Protein AF-A0AAD9R466-F1 (afdb_monomer_lite)

pLDDT: mean 73.17, std 22.67, range [33.62, 96.56]

Structure (mmCIF, N/CA/C/O backbone):
data_AF-A0AAD9R466-F1
#
_entry.id   AF-A0AAD9R466-F1
#
loop_
_atom_site.group_PDB
_atom_site.id
_atom_site.type_symbol
_atom_site.label_atom_id
_atom_site.label_alt_id
_atom_site.label_comp_id
_atom_site.label_asym_id
_atom_site.label_entity_id
_atom_site.label_seq_id
_atom_site.pdbx_PDB_ins_code
_atom_site.Cartn_x
_atom_site.Cartn_y
_atom_site.Cartn_z
_atom_site.occupancy
_atom_site.B_iso_or_equiv
_atom_site.auth_seq_id
_atom_site.auth_comp_id
_atom_site.auth_asym_id
_atom_site.auth_atom_id
_atom_site.pdbx_PDB_model_num
ATOM 1 N N . ILE A 1 1 ? -3.047 -8.199 -5.857 1.00 89.94 1 ILE A N 1
ATOM 2 C CA . ILE A 1 1 ? -3.588 -7.216 -6.820 1.00 89.94 1 ILE A CA 1
ATOM 3 C C . ILE A 1 1 ? -2.628 -7.145 -7.991 1.00 89.94 1 ILE A C 1
ATOM 5 O O . ILE A 1 1 ? -1.432 -7.064 -7.760 1.00 89.94 1 ILE A O 1
ATOM 9 N N . CYS A 1 2 ? -3.132 -7.255 -9.216 1.00 90.69 2 CYS A N 1
ATOM 10 C CA . CYS A 1 2 ? -2.335 -7.215 -10.442 1.00 90.69 2 CYS A CA 1
ATOM 11 C C . CYS A 1 2 ? -2.408 -5.806 -11.043 1.00 90.69 2 CYS A C 1
ATOM 13 O O . CYS A 1 2 ? -3.502 -5.257 -11.159 1.00 90.69 2 CYS A O 1
ATOM 15 N N . THR A 1 3 ? -1.269 -5.229 -11.422 1.00 90.88 3 THR A N 1
ATOM 16 C CA . THR A 1 3 ? -1.190 -3.919 -12.085 1.00 90.88 3 THR A CA 1
ATOM 17 C C . THR A 1 3 ? -0.156 -3.940 -13.209 1.00 90.88 3 THR A C 1
ATOM 19 O O . THR A 1 3 ? 0.742 -4.780 -13.234 1.00 90.88 3 THR A O 1
ATOM 22 N N . ARG A 1 4 ? -0.297 -3.039 -14.182 1.00 92.12 4 ARG A N 1
ATOM 23 C CA . ARG A 1 4 ? 0.604 -2.957 -15.337 1.00 92.12 4 ARG A CA 1
ATOM 24 C C . ARG A 1 4 ? 1.862 -2.169 -14.971 1.00 92.12 4 ARG A C 1
ATOM 26 O O . ARG A 1 4 ? 1.776 -1.143 -14.302 1.00 92.12 4 ARG A O 1
ATOM 33 N N . ALA A 1 5 ? 3.008 -2.581 -15.508 1.00 92.00 5 ALA A N 1
ATOM 34 C CA . ALA A 1 5 ? 4.208 -1.751 -15.476 1.00 92.00 5 ALA A CA 1
ATOM 35 C C . ALA A 1 5 ? 3.956 -0.359 -16.108 1.00 92.00 5 ALA A C 1
ATOM 37 O O . ALA A 1 5 ? 3.315 -0.244 -17.156 1.00 92.00 5 ALA A O 1
ATOM 38 N N . GLY A 1 6 ? 4.458 0.691 -15.465 1.00 90.94 6 GLY A N 1
ATOM 39 C CA . GLY A 1 6 ? 4.256 2.102 -15.782 1.00 90.94 6 GLY A CA 1
ATOM 40 C C . GLY A 1 6 ? 2.943 2.697 -15.262 1.00 90.94 6 GLY A C 1
ATOM 41 O O . GLY A 1 6 ? 2.760 3.905 -15.366 1.00 90.94 6 GLY A O 1
ATOM 42 N N . ALA A 1 7 ? 2.021 1.896 -14.716 1.00 93.25 7 ALA A N 1
ATOM 43 C CA . ALA A 1 7 ? 0.764 2.419 -14.186 1.00 93.25 7 ALA A CA 1
ATOM 44 C C . ALA A 1 7 ? 0.953 3.063 -12.807 1.00 93.25 7 ALA A C 1
ATOM 46 O O . ALA A 1 7 ? 1.792 2.630 -12.018 1.00 93.25 7 ALA A O 1
ATOM 47 N N . ASN A 1 8 ? 0.109 4.046 -12.498 1.00 95.19 8 ASN A N 1
ATOM 48 C CA . ASN A 1 8 ? -0.089 4.506 -11.128 1.00 95.19 8 ASN A CA 1
ATOM 49 C C . ASN A 1 8 ? -1.084 3.572 -10.435 1.00 95.19 8 ASN A C 1
ATOM 51 O O . ASN A 1 8 ? -2.126 3.233 -11.000 1.00 95.19 8 ASN A O 1
ATOM 55 N N . PHE A 1 9 ? -0.774 3.167 -9.211 1.00 94.50 9 PHE A N 1
ATOM 56 C CA . PHE A 1 9 ? -1.618 2.305 -8.399 1.00 94.50 9 PHE A CA 1
ATOM 57 C C . PHE A 1 9 ? -2.252 3.102 -7.256 1.00 94.50 9 PHE A C 1
ATOM 59 O O . PHE A 1 9 ? -1.550 3.685 -6.432 1.00 94.50 9 PHE A O 1
ATOM 66 N N . ASN A 1 10 ? -3.586 3.128 -7.201 1.00 95.94 10 ASN A N 1
ATOM 67 C CA . ASN A 1 10 ? -4.320 3.772 -6.116 1.00 95.94 10 ASN A CA 1
ATOM 68 C C . ASN A 1 10 ? -4.439 2.807 -4.928 1.00 95.94 10 ASN A C 1
ATOM 70 O O . ASN A 1 10 ? -5.288 1.914 -4.908 1.00 95.94 10 ASN A O 1
ATOM 74 N N . VAL A 1 11 ? -3.576 3.001 -3.933 1.00 94.69 11 VAL A N 1
ATOM 75 C CA . VAL A 1 11 ? -3.529 2.167 -2.730 1.00 94.69 11 VAL A CA 1
ATOM 76 C C . VAL A 1 11 ? -4.783 2.370 -1.882 1.00 94.69 11 VAL A C 1
ATOM 78 O O . VAL A 1 11 ? -5.313 1.403 -1.342 1.00 94.69 11 VAL A O 1
ATOM 81 N N . SER A 1 12 ? -5.295 3.601 -1.791 1.00 94.81 12 SER A N 1
ATOM 82 C CA . SER A 1 12 ? -6.518 3.893 -1.032 1.00 94.81 12 SER A CA 1
ATOM 83 C C . SER A 1 12 ? -7.729 3.148 -1.575 1.00 94.81 12 SER A C 1
ATOM 85 O O . SER A 1 12 ? -8.460 2.544 -0.797 1.00 94.81 12 SER A O 1
ATOM 87 N N . GLN A 1 13 ? -7.895 3.112 -2.896 1.00 93.56 13 GLN A N 1
ATOM 88 C CA . GLN A 1 13 ? -8.974 2.349 -3.518 1.00 93.56 13 GLN A CA 1
ATOM 89 C C . GLN A 1 13 ? -8.854 0.850 -3.210 1.00 93.56 13 GLN A C 1
ATOM 91 O O . GLN A 1 13 ? -9.828 0.221 -2.811 1.00 93.56 13 GLN A O 1
ATOM 96 N N . ALA A 1 14 ? -7.654 0.282 -3.334 1.00 93.56 14 ALA A N 1
ATOM 97 C CA . ALA A 1 14 ? -7.427 -1.123 -3.013 1.00 93.56 14 ALA A CA 1
ATOM 98 C C . ALA A 1 14 ? -7.731 -1.454 -1.541 1.00 93.56 14 ALA A C 1
ATOM 100 O O . ALA A 1 14 ? -8.244 -2.529 -1.238 1.00 93.56 14 ALA A O 1
ATOM 101 N N . VAL A 1 15 ? -7.440 -0.532 -0.621 1.00 92.88 15 VAL A N 1
ATOM 102 C CA . VAL A 1 15 ? -7.791 -0.676 0.797 1.00 92.88 15 VAL A CA 1
ATOM 103 C C . VAL A 1 15 ? -9.310 -0.675 0.994 1.00 92.88 15 VAL A C 1
ATOM 105 O O . VAL A 1 15 ? -9.806 -1.534 1.719 1.00 92.88 15 VAL A O 1
ATOM 108 N N . GLU A 1 16 ? -10.053 0.208 0.322 1.00 88.94 16 GLU A N 1
ATOM 109 C CA . GLU A 1 16 ? -11.529 0.221 0.363 1.00 88.94 16 GLU A CA 1
ATOM 110 C C . GLU A 1 16 ? -12.158 -1.052 -0.234 1.00 88.94 16 GLU A C 1
ATOM 112 O O . GLU A 1 16 ? -13.222 -1.485 0.199 1.00 88.94 16 GLU A O 1
ATOM 117 N N . GLU A 1 17 ? -11.510 -1.686 -1.213 1.00 89.31 17 GLU A N 1
ATOM 118 C CA . GLU A 1 17 ? -11.959 -2.975 -1.760 1.00 89.31 17 GLU A CA 1
ATOM 119 C C . GLU A 1 17 ? -11.685 -4.144 -0.794 1.00 89.31 17 GLU A C 1
ATOM 121 O O . GLU A 1 17 ? -12.402 -5.147 -0.797 1.00 89.31 17 GLU A O 1
ATOM 126 N N . LEU A 1 18 ? -10.647 -4.029 0.042 1.00 89.88 18 LEU A N 1
ATOM 127 C CA . LEU A 1 18 ? -10.254 -5.056 1.013 1.00 89.88 18 LEU A CA 1
ATOM 128 C C . LEU A 1 18 ? -11.005 -4.952 2.345 1.00 89.88 18 LEU A C 1
ATOM 130 O O . LEU A 1 18 ? -11.208 -5.978 3.004 1.00 89.88 18 LEU A O 1
ATOM 134 N N . PHE A 1 19 ? -11.385 -3.742 2.747 1.00 86.06 19 PHE A N 1
ATOM 135 C CA . PHE A 1 19 ? -12.141 -3.451 3.960 1.00 86.06 19 PHE A CA 1
ATOM 136 C C . PHE A 1 19 ? -13.416 -2.704 3.577 1.00 86.06 19 PHE A C 1
ATOM 138 O O . PHE A 1 19 ? -13.335 -1.599 3.049 1.00 86.06 19 PHE A O 1
ATOM 145 N N . SER A 1 20 ? -14.586 -3.287 3.853 1.00 76.06 20 SER A N 1
ATOM 146 C CA . SER A 1 20 ? -15.873 -2.646 3.569 1.00 76.06 20 SER A CA 1
ATOM 147 C C . SER A 1 20 ? -15.907 -1.215 4.115 1.00 76.06 20 SER A C 1
ATOM 149 O O . SER A 1 20 ? -15.707 -0.990 5.307 1.00 76.06 20 SER A O 1
ATOM 151 N N . LYS A 1 21 ? -16.176 -0.248 3.230 1.00 70.19 21 LYS A N 1
ATOM 152 C CA . LYS A 1 21 ? -16.122 1.197 3.513 1.00 70.19 21 LYS A CA 1
ATOM 153 C C . LYS A 1 21 ? -16.987 1.637 4.697 1.00 70.19 21 LYS A C 1
ATOM 155 O O . LYS A 1 21 ? -16.637 2.591 5.384 1.00 70.19 21 LYS A O 1
ATOM 160 N N . GLU A 1 22 ? -18.102 0.948 4.915 1.00 70.12 22 GLU A N 1
ATOM 161 C CA . GLU A 1 22 ? -19.085 1.236 5.968 1.00 70.12 22 GLU A CA 1
ATOM 162 C C . GLU A 1 22 ? -18.500 1.048 7.376 1.00 70.12 22 GLU A C 1
ATOM 164 O O . GLU A 1 22 ? -18.832 1.802 8.290 1.00 70.12 22 GLU A O 1
ATOM 169 N N . ASP A 1 23 ? -17.540 0.132 7.513 1.00 76.12 23 ASP A N 1
ATOM 170 C CA . ASP A 1 23 ? -16.937 -0.220 8.794 1.00 76.12 23 ASP A CA 1
ATOM 171 C C . ASP A 1 23 ? -15.523 0.351 8.953 1.00 76.12 23 ASP A C 1
ATOM 173 O O . ASP A 1 23 ? -14.923 0.201 10.007 1.00 76.12 23 ASP A O 1
ATOM 177 N N . LEU A 1 24 ? -14.943 1.005 7.944 1.00 85.12 24 LEU A N 1
ATOM 178 C CA . LEU A 1 24 ? -13.547 1.444 7.996 1.00 85.12 24 LEU A CA 1
ATOM 179 C C . LEU A 1 24 ? -13.389 2.807 8.689 1.00 85.12 24 LEU A C 1
ATOM 181 O O . LEU A 1 24 ? -13.904 3.825 8.222 1.00 85.12 24 LEU A O 1
ATOM 185 N N . VAL A 1 25 ? -12.607 2.862 9.770 1.00 89.50 25 VAL A N 1
ATOM 186 C CA . VAL A 1 25 ? -12.230 4.129 10.427 1.00 89.50 25 VAL A CA 1
ATOM 187 C C . VAL A 1 25 ? -10.878 4.597 9.917 1.00 89.50 25 VAL A C 1
ATOM 189 O O . VAL A 1 25 ? -10.743 5.689 9.356 1.00 89.50 25 VAL A O 1
ATOM 192 N N . GLU A 1 26 ? -9.877 3.747 10.107 1.00 92.19 26 GLU A N 1
ATOM 193 C CA . GLU A 1 26 ? -8.483 4.054 9.837 1.00 92.19 26 GLU A CA 1
ATOM 194 C C . GLU A 1 26 ? -7.730 2.776 9.474 1.00 92.19 26 GLU A C 1
ATOM 196 O O . GLU A 1 26 ? -8.029 1.701 9.990 1.00 92.19 26 GLU A O 1
ATOM 201 N N . VAL A 1 27 ? -6.750 2.892 8.581 1.00 94.25 27 VAL A N 1
ATOM 202 C CA . VAL A 1 27 ? -5.847 1.802 8.209 1.00 94.25 27 VAL A CA 1
ATOM 203 C C . VAL A 1 27 ? -4.418 2.286 8.296 1.00 94.25 27 VAL A C 1
ATOM 205 O O . VAL A 1 27 ? -4.067 3.296 7.686 1.00 94.25 27 VAL A O 1
ATOM 208 N N . TYR A 1 28 ? -3.584 1.531 8.997 1.00 94.12 28 TYR A N 1
ATOM 209 C CA . TYR A 1 28 ? -2.143 1.724 9.043 1.00 94.12 28 TYR A CA 1
ATOM 210 C C . TYR A 1 28 ? -1.473 0.786 8.038 1.00 94.12 28 TYR A C 1
ATOM 212 O O . TYR A 1 28 ? -1.821 -0.394 7.941 1.00 94.12 28 TYR A O 1
ATOM 220 N N . LEU A 1 29 ? -0.539 1.328 7.258 1.00 93.94 29 LEU A N 1
ATOM 221 C CA . LEU A 1 29 ? 0.150 0.605 6.197 1.00 93.94 29 LEU A CA 1
ATOM 222 C C . LEU A 1 29 ? 1.607 0.409 6.588 1.00 93.94 29 LEU A C 1
ATOM 224 O O . LEU A 1 29 ? 2.337 1.383 6.805 1.00 93.94 29 LEU A O 1
ATOM 228 N N . PHE A 1 30 ? 2.018 -0.852 6.630 1.00 91.12 30 PHE A N 1
ATOM 229 C CA . PHE A 1 30 ? 3.365 -1.265 6.987 1.00 91.12 30 PHE A CA 1
ATOM 230 C C . PHE A 1 30 ? 4.038 -1.986 5.829 1.00 91.12 30 PHE A C 1
ATOM 232 O O . PHE A 1 30 ? 3.396 -2.683 5.036 1.00 91.12 30 PHE A O 1
ATOM 239 N N . ASP A 1 31 ? 5.351 -1.822 5.744 1.00 88.38 31 ASP A N 1
ATOM 240 C CA . ASP A 1 31 ? 6.172 -2.650 4.878 1.00 88.38 31 ASP A CA 1
ATOM 241 C C . ASP A 1 31 ? 6.307 -4.085 5.411 1.00 88.38 31 ASP A C 1
ATOM 243 O O . ASP A 1 31 ? 5.885 -4.410 6.523 1.00 88.38 31 ASP A O 1
ATOM 247 N N . ALA A 1 32 ? 6.922 -4.963 4.618 1.00 87.25 32 ALA A N 1
ATOM 248 C CA . ALA A 1 32 ? 7.181 -6.345 5.021 1.00 87.25 32 ALA A CA 1
ATOM 249 C C . ALA A 1 32 ? 8.111 -6.473 6.249 1.00 87.25 32 ALA A C 1
ATOM 251 O O . ALA A 1 32 ? 8.160 -7.538 6.859 1.00 87.25 32 ALA A O 1
ATOM 252 N N . ASN A 1 33 ? 8.827 -5.405 6.620 1.00 86.00 33 ASN A N 1
ATO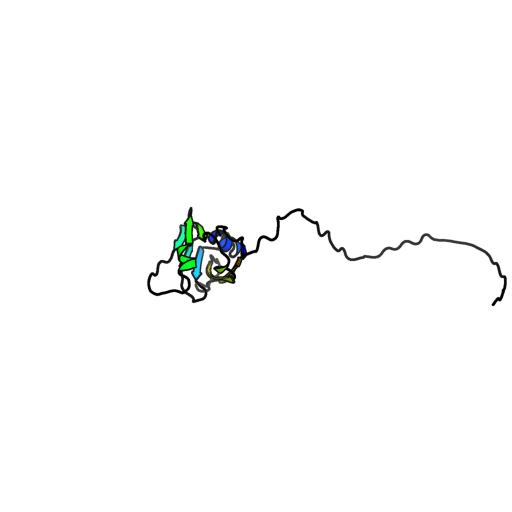M 253 C CA . ASN A 1 33 ? 9.681 -5.341 7.807 1.00 86.00 33 ASN A CA 1
ATOM 254 C C . ASN A 1 33 ? 8.942 -4.779 9.037 1.00 86.00 33 ASN A C 1
ATOM 256 O O . ASN A 1 33 ? 9.547 -4.658 10.101 1.00 86.00 33 ASN A O 1
ATOM 260 N N . GLY A 1 34 ? 7.657 -4.425 8.912 1.00 85.44 34 GLY A N 1
ATOM 261 C CA . GLY A 1 34 ? 6.860 -3.834 9.988 1.00 85.44 34 GLY A CA 1
ATOM 262 C C . GLY A 1 34 ? 7.079 -2.331 10.189 1.00 85.44 34 GLY A C 1
ATOM 263 O O . GLY A 1 34 ? 6.693 -1.791 11.223 1.00 85.44 34 GLY A O 1
ATOM 264 N N . THR A 1 35 ? 7.681 -1.627 9.228 1.00 86.25 35 THR A N 1
ATOM 265 C CA . THR A 1 35 ? 7.816 -0.165 9.269 1.00 86.25 35 THR A CA 1
ATOM 266 C C . THR A 1 35 ? 6.551 0.480 8.726 1.00 86.25 35 THR A C 1
ATOM 268 O O . THR A 1 35 ? 6.220 0.315 7.550 1.00 86.25 35 THR A O 1
ATOM 271 N N . GLN A 1 36 ? 5.854 1.249 9.563 1.00 89.19 36 GLN A N 1
ATOM 272 C CA . GLN A 1 36 ? 4.708 2.032 9.114 1.00 89.19 36 GLN A CA 1
ATOM 273 C C . GLN A 1 36 ? 5.178 3.150 8.184 1.00 89.19 36 GLN A C 1
ATOM 275 O O . GLN A 1 36 ? 6.034 3.950 8.562 1.00 89.19 36 GLN A O 1
ATOM 280 N N . PHE A 1 37 ? 4.578 3.248 7.002 1.00 89.00 37 PHE A N 1
ATOM 281 C CA . PHE A 1 37 ? 4.923 4.287 6.030 1.00 89.00 37 PHE A CA 1
ATOM 282 C C . PHE A 1 37 ? 3.751 5.187 5.640 1.00 89.00 37 PHE A C 1
ATOM 284 O O . PHE A 1 37 ? 3.962 6.290 5.137 1.00 89.00 37 PHE A O 1
ATOM 291 N N . ALA A 1 38 ? 2.516 4.750 5.870 1.00 92.88 38 ALA A N 1
ATOM 292 C CA . ALA A 1 38 ? 1.337 5.557 5.604 1.00 92.88 38 ALA A CA 1
ATOM 293 C C . ALA A 1 38 ? 0.186 5.189 6.536 1.00 92.88 38 ALA A C 1
ATOM 295 O O . ALA A 1 38 ? 0.196 4.166 7.225 1.00 92.88 38 ALA A O 1
ATOM 296 N N . GLN A 1 39 ? -0.823 6.045 6.526 1.00 94.31 39 GLN A N 1
ATOM 297 C CA . GLN A 1 39 ? -2.113 5.807 7.152 1.00 94.31 39 GLN A CA 1
ATOM 298 C C . GLN A 1 39 ? -3.218 6.375 6.260 1.00 94.31 39 GLN A C 1
ATOM 300 O O . GLN A 1 39 ? -3.008 7.371 5.561 1.00 94.31 39 GLN A O 1
ATOM 305 N N . ILE A 1 40 ? -4.382 5.733 6.267 1.00 94.56 40 ILE A N 1
ATOM 306 C CA . ILE A 1 40 ? -5.551 6.118 5.475 1.00 94.56 40 ILE A CA 1
ATOM 307 C C . ILE A 1 40 ? -6.737 6.229 6.415 1.00 94.56 40 ILE A C 1
ATOM 309 O O . ILE A 1 40 ? -7.146 5.243 7.020 1.00 94.56 40 ILE A O 1
ATOM 313 N N . HIS A 1 41 ? -7.298 7.428 6.513 1.00 92.56 41 HIS A N 1
ATOM 314 C CA . HIS A 1 41 ? -8.475 7.693 7.322 1.00 92.56 41 HIS A CA 1
ATOM 315 C C . HIS A 1 41 ? -9.695 7.867 6.420 1.00 92.56 41 HIS A C 1
ATOM 317 O O . HIS A 1 41 ? -9.655 8.634 5.457 1.00 92.56 41 HIS A O 1
ATOM 323 N N . SER A 1 42 ? -10.809 7.222 6.769 1.00 86.81 42 SER A N 1
ATOM 324 C CA . SER A 1 42 ? -12.034 7.234 5.957 1.00 86.81 42 SER A CA 1
ATOM 325 C C . SER A 1 42 ? -12.611 8.623 5.660 1.00 86.81 42 SER A C 1
ATOM 327 O O . SER A 1 42 ? -13.235 8.805 4.618 1.00 86.81 42 SER A O 1
ATOM 329 N N . ASN A 1 43 ? -12.387 9.620 6.525 1.00 87.56 43 ASN A N 1
ATOM 330 C CA . ASN A 1 43 ? -12.899 10.983 6.337 1.00 87.56 43 ASN A CA 1
ATOM 331 C C . ASN A 1 43 ? -11.818 12.054 6.102 1.00 87.56 43 ASN A C 1
ATOM 333 O O . ASN A 1 43 ? -12.167 13.167 5.713 1.00 87.56 43 ASN A O 1
ATOM 337 N N . LYS A 1 44 ? -10.530 11.756 6.327 1.00 90.31 44 LYS A N 1
ATOM 338 C CA . LYS A 1 44 ? -9.422 12.719 6.119 1.00 90.31 44 LYS A CA 1
ATOM 339 C C . LYS A 1 44 ? -8.554 12.384 4.911 1.00 90.31 44 LYS A C 1
ATOM 341 O O . LYS A 1 44 ? -7.718 13.199 4.532 1.00 90.31 44 LYS A O 1
ATOM 346 N N . GLY A 1 45 ? -8.750 11.210 4.315 1.00 93.06 45 GLY A N 1
ATOM 347 C CA . GLY A 1 45 ? -7.876 10.692 3.277 1.00 93.06 45 GLY A CA 1
ATOM 348 C C . GLY A 1 45 ? -6.566 10.150 3.846 1.00 93.06 45 GLY A C 1
ATOM 349 O O . GLY A 1 45 ? -6.453 9.815 5.028 1.00 93.06 45 GLY A O 1
ATOM 350 N N . ALA A 1 46 ? -5.581 10.023 2.971 1.00 95.44 46 ALA A N 1
ATOM 351 C CA . ALA A 1 46 ? -4.297 9.417 3.252 1.00 95.44 46 ALA A CA 1
ATOM 352 C C . ALA A 1 46 ? -3.237 10.430 3.703 1.00 95.44 46 ALA A C 1
ATOM 354 O O . ALA A 1 46 ? -3.227 11.592 3.295 1.00 95.44 46 ALA A O 1
ATOM 355 N N . SER A 1 47 ? -2.293 9.955 4.510 1.00 93.94 47 SER A N 1
ATOM 356 C CA . SER A 1 47 ? -1.099 10.701 4.907 1.00 93.94 47 SER A CA 1
ATOM 357 C C . SER A 1 47 ? 0.114 9.782 5.005 1.00 93.94 47 SER A C 1
ATOM 359 O O . SER A 1 47 ? -0.015 8.610 5.361 1.00 93.94 47 SER A O 1
ATOM 361 N N . LEU A 1 48 ? 1.293 10.327 4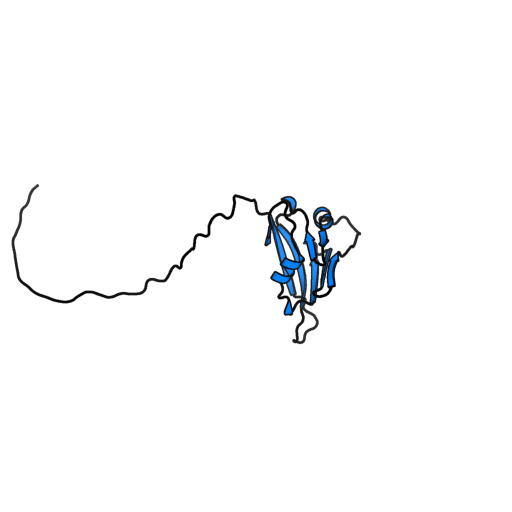.709 1.00 90.38 48 LEU A N 1
ATOM 362 C CA . LEU A 1 48 ? 2.566 9.618 4.806 1.00 90.38 48 LEU A CA 1
ATOM 363 C C . LEU A 1 48 ? 3.141 9.738 6.220 1.00 90.38 48 LEU A C 1
ATOM 365 O O . LEU A 1 48 ? 3.244 10.835 6.771 1.00 90.38 48 LEU A O 1
ATOM 369 N N . SER A 1 49 ? 3.566 8.611 6.780 1.00 78.44 49 SER A N 1
ATOM 370 C CA . SER A 1 49 ? 4.246 8.543 8.071 1.00 78.44 49 SER A CA 1
ATOM 371 C C . SER A 1 49 ? 5.747 8.733 7.841 1.00 78.44 49 SER A C 1
ATOM 373 O O . SER A 1 49 ? 6.489 7.767 7.696 1.00 78.44 49 SER A O 1
ATOM 375 N N . LEU A 1 50 ? 6.227 9.979 7.759 1.00 65.50 50 LEU A N 1
ATOM 376 C CA . LEU A 1 50 ? 7.670 10.230 7.662 1.00 65.50 50 LEU A CA 1
ATOM 377 C C . LEU A 1 50 ? 8.354 9.968 9.014 1.00 65.50 50 LEU A C 1
ATOM 379 O O . LEU A 1 50 ? 8.446 10.859 9.857 1.00 65.50 50 LEU A O 1
ATOM 383 N N . ARG A 1 51 ? 8.913 8.768 9.197 1.00 54.41 51 ARG A N 1
ATOM 384 C CA . ARG A 1 51 ? 10.075 8.562 10.076 1.00 54.41 51 ARG A CA 1
ATOM 385 C C . ARG A 1 51 ? 11.316 8.385 9.207 1.00 54.41 51 ARG A C 1
ATOM 387 O O . ARG A 1 51 ? 11.705 7.278 8.857 1.00 54.41 51 ARG A O 1
ATOM 394 N N . ASN A 1 52 ? 11.926 9.515 8.855 1.00 47.94 52 ASN A N 1
ATOM 395 C CA . ASN A 1 52 ? 13.264 9.588 8.268 1.00 47.94 52 ASN A CA 1
ATOM 396 C C . ASN A 1 52 ? 14.322 9.237 9.324 1.00 47.94 52 ASN A C 1
ATOM 398 O O . ASN A 1 52 ? 15.095 10.100 9.713 1.00 47.94 52 ASN A O 1
ATOM 402 N N . GLU A 1 53 ? 14.375 8.001 9.810 1.00 46.28 53 GLU A N 1
ATOM 403 C CA . GLU A 1 53 ? 15.548 7.537 10.555 1.00 46.28 53 GLU A CA 1
ATOM 404 C C . GLU A 1 53 ? 15.862 6.090 10.194 1.00 46.28 53 GLU A C 1
ATOM 406 O O . GLU A 1 53 ? 15.244 5.147 10.679 1.00 46.28 53 GLU A O 1
ATOM 411 N N . GLY A 1 54 ? 16.860 5.938 9.327 1.00 47.62 54 GLY A N 1
ATOM 412 C CA . GLY A 1 54 ? 17.471 4.657 9.010 1.00 47.62 54 GLY A CA 1
ATOM 413 C C . GLY A 1 54 ? 17.180 4.197 7.592 1.00 47.62 54 GLY A C 1
ATOM 414 O O . GLY A 1 54 ? 16.082 4.358 7.070 1.00 47.62 54 GLY A O 1
ATOM 415 N N . HIS A 1 55 ? 18.212 3.634 6.973 1.00 46.88 55 HIS A N 1
ATOM 416 C CA . HIS A 1 55 ? 18.244 3.038 5.644 1.00 46.88 55 HIS A CA 1
ATOM 417 C C . HIS A 1 55 ? 17.233 1.886 5.501 1.00 46.88 55 HIS A C 1
ATOM 419 O O . HIS A 1 55 ? 17.623 0.721 5.433 1.00 46.88 55 HIS A O 1
ATOM 425 N N . SER A 1 56 ? 15.932 2.191 5.481 1.00 50.94 56 SER A N 1
ATOM 426 C CA . SER A 1 56 ? 14.913 1.192 5.181 1.00 50.94 56 SER A CA 1
ATOM 427 C C . SER A 1 56 ? 15.158 0.681 3.754 1.00 50.94 56 SER A C 1
ATOM 429 O O . SER A 1 56 ? 15.292 1.504 2.834 1.00 50.94 56 SER A O 1
ATOM 431 N N . PRO A 1 57 ? 15.193 -0.649 3.542 1.00 51.62 57 PRO A N 1
ATOM 432 C CA . PRO A 1 57 ? 15.355 -1.276 2.228 1.00 51.62 57 PRO A CA 1
ATOM 433 C C . PRO A 1 57 ? 14.322 -0.829 1.179 1.00 51.62 57 PRO A C 1
ATOM 435 O O . PRO A 1 57 ? 14.483 -1.124 -0.001 1.00 51.62 57 PRO A O 1
ATOM 438 N N . MET A 1 58 ? 13.268 -0.113 1.587 1.00 60.41 58 MET A N 1
ATOM 439 C CA . MET A 1 58 ? 12.145 0.292 0.742 1.00 60.41 58 MET A CA 1
ATOM 440 C C . MET A 1 58 ? 12.150 1.756 0.295 1.00 60.41 58 MET A C 1
ATOM 442 O O . MET A 1 58 ? 11.147 2.238 -0.230 1.00 60.41 58 MET A O 1
ATOM 446 N N . THR A 1 59 ? 13.280 2.460 0.413 1.00 65.50 59 THR A N 1
ATOM 447 C CA . THR A 1 59 ? 13.407 3.862 -0.038 1.00 65.50 59 THR A CA 1
ATOM 448 C C . THR A 1 59 ? 12.937 4.058 -1.486 1.00 65.50 59 THR A C 1
ATOM 450 O O . THR A 1 59 ? 12.249 5.029 -1.775 1.00 65.50 59 THR A O 1
ATOM 453 N N . ALA A 1 60 ? 13.216 3.117 -2.393 1.00 70.19 60 ALA A N 1
ATOM 454 C CA . ALA A 1 60 ? 12.826 3.229 -3.805 1.00 70.19 60 ALA A CA 1
ATOM 455 C C . ALA A 1 60 ? 11.302 3.167 -4.056 1.00 70.19 60 ALA A C 1
ATOM 457 O O . ALA A 1 60 ? 10.796 3.848 -4.951 1.00 70.19 60 ALA A O 1
ATOM 458 N N . TYR A 1 61 ? 10.570 2.364 -3.280 1.00 76.12 61 TYR A N 1
ATOM 459 C CA . TYR A 1 61 ? 9.103 2.315 -3.306 1.00 76.12 61 TYR A CA 1
ATOM 460 C C . TYR A 1 61 ? 8.517 3.565 -2.633 1.00 76.12 61 TYR A C 1
ATOM 462 O O . TYR A 1 61 ? 7.695 4.262 -3.222 1.00 76.12 61 TYR A O 1
ATOM 470 N N . LEU A 1 62 ? 9.005 3.902 -1.434 1.00 79.12 62 LEU A N 1
ATOM 471 C CA . LEU A 1 62 ? 8.490 5.021 -0.638 1.00 79.12 62 LEU A CA 1
ATOM 472 C C . LEU A 1 62 ? 8.675 6.375 -1.327 1.00 79.12 62 LEU A C 1
ATOM 474 O O . LEU A 1 62 ? 7.786 7.217 -1.261 1.00 79.12 62 LEU A O 1
ATOM 478 N N . ASN A 1 63 ? 9.782 6.563 -2.051 1.00 83.94 63 ASN A N 1
ATOM 479 C CA . ASN A 1 63 ? 10.047 7.782 -2.820 1.00 83.94 63 ASN A CA 1
ATOM 480 C C . ASN A 1 63 ? 9.052 8.009 -3.970 1.00 83.94 63 ASN A C 1
ATOM 482 O O . ASN A 1 63 ? 8.992 9.111 -4.508 1.00 83.94 63 ASN A O 1
ATOM 486 N N . ARG A 1 64 ? 8.297 6.978 -4.365 1.00 90.56 64 ARG A N 1
ATOM 487 C CA . ARG A 1 64 ? 7.265 7.045 -5.410 1.00 90.56 64 ARG A CA 1
ATOM 488 C C . ARG A 1 64 ? 5.846 7.070 -4.848 1.00 90.56 64 ARG A C 1
ATOM 490 O O . ARG A 1 64 ? 4.891 6.993 -5.620 1.00 90.56 64 ARG A O 1
ATOM 497 N N . LEU A 1 65 ? 5.690 7.175 -3.529 1.00 91.44 65 LEU A N 1
ATOM 498 C CA . LEU A 1 65 ? 4.393 7.425 -2.918 1.00 91.44 65 LEU A CA 1
ATOM 499 C C . LEU A 1 65 ? 4.088 8.919 -2.897 1.00 91.44 65 LEU A C 1
ATOM 501 O O . LEU A 1 65 ? 4.927 9.738 -2.525 1.00 91.44 65 LEU A O 1
ATOM 505 N N . SER A 1 66 ? 2.853 9.267 -3.234 1.00 93.81 66 SER A N 1
ATOM 506 C CA . SER A 1 66 ? 2.338 10.624 -3.102 1.00 93.81 66 SER A CA 1
ATOM 507 C C . SER A 1 66 ? 0.888 10.607 -2.621 1.00 93.81 66 SER A C 1
ATOM 509 O O . SER A 1 66 ? 0.222 9.568 -2.621 1.00 93.81 66 SER A O 1
ATOM 511 N N . ILE A 1 67 ? 0.407 11.768 -2.176 1.00 95.50 67 ILE A N 1
ATOM 512 C CA . ILE A 1 67 ? -1.002 11.968 -1.852 1.00 95.50 67 ILE A CA 1
ATOM 513 C C . ILE A 1 67 ? -1.625 12.831 -2.945 1.00 95.50 67 ILE A C 1
ATOM 515 O O . ILE A 1 67 ? -1.285 14.007 -3.076 1.00 95.50 67 ILE A O 1
ATOM 519 N N . GLU A 1 68 ? -2.575 12.270 -3.688 1.00 96.25 68 GLU A N 1
ATOM 520 C CA . GLU A 1 68 ? -3.331 12.980 -4.720 1.00 96.25 68 GLU A CA 1
ATOM 521 C C . GLU A 1 68 ? -4.808 13.007 -4.345 1.00 96.25 68 GLU A C 1
ATOM 523 O O . GLU A 1 68 ? -5.438 11.964 -4.186 1.00 96.25 68 GLU A O 1
ATOM 528 N N . GLN A 1 69 ? -5.374 14.207 -4.179 1.00 95.12 69 GLN A N 1
ATOM 529 C CA . GLN A 1 69 ? -6.792 14.391 -3.826 1.00 95.12 69 GLN A CA 1
ATOM 530 C C . GLN A 1 69 ? -7.218 13.570 -2.588 1.00 95.12 69 GLN A C 1
ATOM 532 O O . GLN A 1 69 ? -8.329 13.055 -2.514 1.00 95.12 69 GLN A O 1
ATOM 537 N N . GLY A 1 70 ? -6.311 13.419 -1.616 1.00 94.62 70 GLY A N 1
ATOM 538 C CA . GLY A 1 70 ? -6.544 12.631 -0.403 1.00 94.62 70 GLY A CA 1
ATOM 539 C C . GLY A 1 70 ? -6.385 11.114 -0.570 1.00 94.62 70 GLY A C 1
ATOM 540 O O . GLY A 1 70 ? -6.577 10.395 0.403 1.00 94.62 70 GLY A O 1
ATOM 541 N N . SER A 1 71 ? -6.009 10.612 -1.748 1.00 96.38 71 SER A N 1
ATOM 542 C CA . SER A 1 71 ? -5.690 9.196 -1.977 1.00 96.38 71 SER A CA 1
ATOM 543 C C . SER A 1 71 ? -4.185 8.954 -1.958 1.00 96.38 71 SER A C 1
ATOM 545 O O . SER A 1 71 ? -3.416 9.778 -2.446 1.00 96.38 71 SER A O 1
ATOM 547 N N . LEU A 1 72 ? -3.766 7.805 -1.431 1.00 96.00 72 LEU A N 1
ATOM 548 C CA . LEU A 1 72 ? -2.385 7.341 -1.509 1.00 96.00 72 LEU A CA 1
ATOM 549 C C . LEU A 1 72 ? -2.137 6.716 -2.882 1.00 96.00 72 LEU A C 1
ATOM 551 O O . LEU A 1 72 ? -2.712 5.674 -3.209 1.00 96.00 72 LEU A O 1
ATOM 555 N N . ILE A 1 73 ? -1.265 7.344 -3.663 1.00 96.56 73 ILE A N 1
ATOM 556 C CA . ILE A 1 73 ? -0.897 6.897 -5.001 1.00 96.56 73 ILE A CA 1
ATOM 557 C C . ILE A 1 73 ? 0.523 6.355 -4.976 1.00 96.56 73 ILE A C 1
ATOM 559 O O . ILE A 1 73 ? 1.440 6.996 -4.466 1.00 96.56 73 ILE A O 1
ATOM 563 N N . PHE A 1 74 ? 0.700 5.172 -5.553 1.00 94.12 74 PHE A N 1
ATOM 564 C CA . PHE A 1 74 ? 2.003 4.602 -5.841 1.00 94.12 74 PHE A CA 1
ATOM 565 C C . PHE A 1 74 ? 2.310 4.751 -7.333 1.00 94.12 74 PHE A C 1
ATOM 567 O O . PHE A 1 74 ? 1.649 4.150 -8.181 1.00 94.12 74 PHE A O 1
ATOM 574 N N . HIS A 1 75 ? 3.291 5.594 -7.649 1.00 94.81 75 HIS A N 1
ATOM 575 C CA . HIS A 1 75 ? 3.615 5.974 -9.016 1.00 94.81 75 HIS A CA 1
ATOM 576 C C . HIS A 1 75 ? 4.475 4.959 -9.761 1.00 94.81 75 HIS A C 1
ATOM 578 O O . HIS A 1 75 ? 5.408 4.372 -9.208 1.00 94.81 75 HIS A O 1
ATOM 584 N N . GLU A 1 76 ? 4.198 4.859 -11.063 1.00 92.81 76 GLU A N 1
ATOM 585 C CA . GLU A 1 76 ? 5.069 4.219 -12.050 1.00 92.81 76 GLU A CA 1
ATOM 586 C C . GLU A 1 76 ? 5.536 2.822 -11.626 1.00 92.81 76 GLU A C 1
ATOM 588 O O . GLU A 1 76 ? 6.738 2.551 -11.564 1.00 92.81 76 GLU A O 1
ATOM 593 N N . ILE A 1 77 ? 4.589 1.933 -11.306 1.00 91.62 77 ILE A N 1
ATOM 594 C CA . ILE A 1 77 ? 4.893 0.549 -10.919 1.00 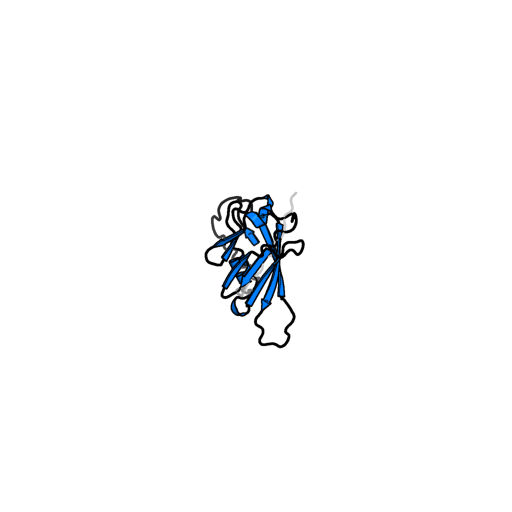91.62 77 ILE A CA 1
ATOM 595 C C . ILE A 1 77 ? 5.856 -0.070 -11.932 1.00 91.62 77 ILE A C 1
ATOM 597 O O . ILE A 1 77 ? 5.615 -0.008 -13.132 1.00 91.62 77 ILE A O 1
ATOM 601 N N . ASN A 1 78 ? 6.938 -0.694 -11.491 1.00 92.00 78 ASN A N 1
ATOM 602 C CA . ASN A 1 78 ? 7.915 -1.319 -12.376 1.00 92.00 78 ASN A CA 1
ATOM 603 C C . ASN A 1 78 ? 8.192 -2.762 -11.953 1.00 92.00 78 ASN A C 1
ATOM 605 O O . ASN A 1 78 ? 7.723 -3.212 -10.921 1.00 92.00 78 ASN A O 1
ATOM 609 N N . GLN A 1 79 ? 8.960 -3.499 -12.754 1.00 91.31 79 GLN A N 1
ATOM 610 C CA . GLN A 1 79 ? 9.231 -4.922 -12.510 1.00 91.31 79 GLN A CA 1
ATOM 611 C C . GLN A 1 79 ? 9.927 -5.201 -11.167 1.00 91.31 79 GLN A C 1
ATOM 613 O O . GLN A 1 79 ? 9.781 -6.288 -10.625 1.00 91.31 79 GLN A O 1
ATOM 618 N N . GLY A 1 80 ? 10.658 -4.230 -10.611 1.00 89.50 80 GLY A N 1
ATOM 619 C CA . GLY A 1 80 ? 11.248 -4.341 -9.276 1.00 89.50 80 GLY A CA 1
ATOM 620 C C . GLY A 1 80 ? 10.229 -4.261 -8.136 1.00 89.50 80 GLY A C 1
ATOM 621 O O . GLY A 1 80 ? 10.581 -4.564 -7.003 1.00 89.50 80 GLY A O 1
ATOM 622 N N . ASP A 1 81 ? 8.985 -3.876 -8.431 1.00 89.69 81 ASP A N 1
ATOM 623 C CA . ASP A 1 81 ? 7.880 -3.827 -7.470 1.00 89.69 81 ASP A CA 1
ATOM 624 C C . ASP A 1 81 ? 7.070 -5.127 -7.431 1.00 89.69 81 ASP A C 1
ATOM 626 O O . ASP A 1 81 ? 6.101 -5.220 -6.670 1.00 89.69 81 ASP A O 1
ATOM 630 N N . ASP A 1 82 ? 7.417 -6.117 -8.255 1.00 91.62 82 ASP A N 1
ATOM 631 C CA . ASP A 1 82 ? 6.721 -7.396 -8.245 1.00 91.62 82 ASP A CA 1
ATOM 632 C C . ASP A 1 82 ? 6.834 -8.073 -6.876 1.00 91.62 82 ASP A C 1
ATOM 634 O O . ASP A 1 82 ? 7.855 -8.005 -6.193 1.00 91.62 82 ASP A O 1
ATOM 638 N N . GLU A 1 83 ? 5.726 -8.667 -6.449 1.00 91.44 83 GLU A N 1
ATOM 639 C CA . GLU A 1 83 ? 5.535 -9.256 -5.123 1.00 91.44 83 GLU A CA 1
ATOM 640 C C . GLU A 1 83 ? 5.656 -8.283 -3.933 1.00 91.44 83 GLU A C 1
ATOM 642 O O . GLU A 1 83 ? 5.657 -8.727 -2.775 1.00 91.44 83 GLU A O 1
ATOM 647 N N . THR A 1 84 ? 5.672 -6.961 -4.174 1.00 90.44 84 THR A N 1
ATOM 648 C CA . THR A 1 84 ? 5.675 -5.955 -3.097 1.00 90.44 84 THR A CA 1
ATOM 649 C C . THR A 1 84 ? 4.545 -6.243 -2.118 1.00 90.44 84 THR A C 1
ATOM 651 O O . THR A 1 84 ? 3.367 -6.298 -2.484 1.00 90.44 84 THR A O 1
ATOM 654 N N . THR A 1 85 ? 4.916 -6.431 -0.854 1.00 91.62 85 THR A N 1
ATOM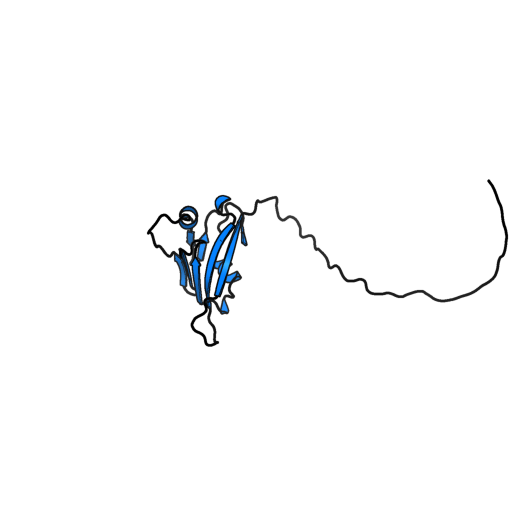 655 C CA . THR A 1 85 ? 4.000 -6.797 0.223 1.00 91.62 85 THR A CA 1
ATOM 656 C C . THR A 1 85 ? 3.761 -5.604 1.135 1.00 91.62 85 THR A C 1
ATOM 658 O O . THR A 1 85 ? 4.702 -5.000 1.645 1.00 91.62 85 THR A O 1
ATOM 661 N N . ILE A 1 86 ? 2.486 -5.302 1.362 1.00 92.81 86 ILE A N 1
ATOM 662 C CA . ILE A 1 86 ? 2.015 -4.257 2.264 1.00 92.81 86 ILE A CA 1
ATOM 663 C C . ILE A 1 86 ? 1.103 -4.916 3.295 1.00 92.81 86 ILE A C 1
ATOM 665 O O . ILE A 1 86 ? 0.129 -5.595 2.950 1.00 92.81 86 ILE A O 1
ATOM 669 N N . ILE A 1 87 ? 1.432 -4.731 4.566 1.00 94.38 87 ILE A N 1
ATOM 670 C CA . ILE A 1 87 ? 0.622 -5.192 5.689 1.00 94.38 87 ILE A CA 1
ATOM 671 C C . ILE A 1 87 ? -0.341 -4.062 6.052 1.00 94.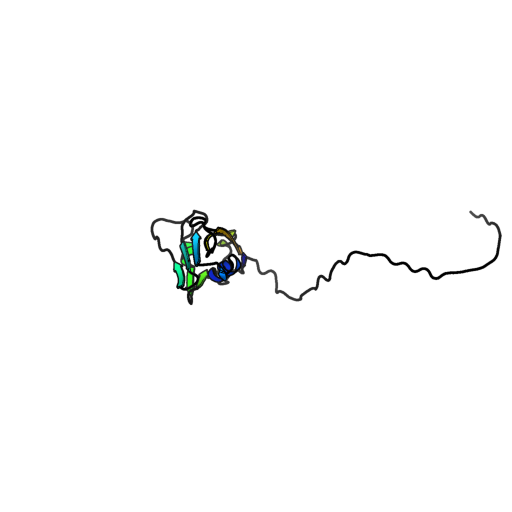38 87 ILE A C 1
ATOM 673 O O . ILE A 1 87 ? 0.057 -2.904 6.168 1.00 94.38 87 ILE A O 1
ATOM 677 N N . LEU A 1 88 ? -1.618 -4.404 6.181 1.00 95.12 88 LEU A N 1
ATOM 678 C CA . LEU A 1 88 ? -2.706 -3.480 6.461 1.00 95.12 88 LEU A CA 1
ATOM 679 C C . LEU A 1 88 ? -3.279 -3.818 7.829 1.00 95.12 88 LEU A C 1
ATOM 681 O O . LEU A 1 88 ? -3.799 -4.919 8.006 1.00 95.12 88 LEU A O 1
ATOM 685 N N . GLU A 1 89 ? -3.227 -2.883 8.768 1.00 94.62 89 GLU A N 1
ATOM 686 C CA . GLU A 1 89 ? -3.899 -3.016 10.061 1.00 94.62 89 GLU A CA 1
ATOM 687 C C . GLU A 1 89 ? -5.036 -2.004 10.137 1.00 94.62 89 GLU A C 1
ATOM 689 O O . GLU A 1 89 ? -4.802 -0.796 10.172 1.00 94.62 89 GLU A O 1
ATOM 694 N N . ALA A 1 90 ? -6.274 -2.498 10.111 1.00 92.38 90 ALA A N 1
ATOM 695 C CA . ALA A 1 90 ? -7.463 -1.661 10.070 1.00 92.38 90 ALA A CA 1
ATOM 696 C C . ALA A 1 90 ? -8.151 -1.573 11.433 1.00 92.38 90 ALA A C 1
ATOM 698 O O . ALA A 1 90 ? -8.459 -2.591 12.060 1.00 92.38 90 ALA A O 1
ATOM 699 N N . LEU A 1 91 ? -8.462 -0.345 11.839 1.00 90.19 91 LEU A N 1
ATOM 700 C CA . LEU A 1 91 ? -9.438 -0.046 12.871 1.00 90.19 91 LEU A CA 1
ATOM 701 C C . LEU A 1 91 ? -10.827 0.003 12.229 1.00 90.19 91 LEU A C 1
ATOM 703 O O . LEU A 1 91 ? -11.083 0.828 11.345 1.00 90.19 91 LEU A O 1
ATOM 707 N N . LEU A 1 92 ? -11.716 -0.877 12.689 1.00 86.69 92 LEU A N 1
ATOM 708 C CA . LEU A 1 92 ? -13.086 -0.965 12.198 1.00 86.69 92 LEU A CA 1
ATOM 709 C C . LEU A 1 92 ? -14.083 -0.392 13.215 1.00 86.69 92 LEU A C 1
ATOM 711 O O . LEU A 1 92 ? -13.930 -0.582 14.423 1.00 86.69 92 LEU A O 1
ATOM 715 N N . ASN A 1 93 ? -15.118 0.283 12.722 1.00 77.75 93 ASN A N 1
ATOM 716 C CA . ASN A 1 93 ? -16.309 0.630 13.479 1.00 77.75 93 ASN A CA 1
ATOM 717 C C . ASN A 1 93 ? -17.049 -0.669 13.792 1.00 77.75 93 ASN A C 1
ATOM 719 O O . ASN A 1 93 ? -17.553 -1.346 12.906 1.00 77.75 93 ASN A O 1
ATOM 723 N N . SER A 1 94 ? -17.105 -1.026 15.067 1.00 65.69 94 SER A N 1
ATOM 724 C CA . SER A 1 94 ? -17.894 -2.148 15.555 1.00 65.69 94 SER A CA 1
ATOM 725 C C . SER A 1 94 ? -18.865 -1.614 16.598 1.00 65.69 94 SER A C 1
ATOM 727 O O . SER A 1 94 ? -18.436 -1.031 17.592 1.00 65.69 94 SER A O 1
ATOM 729 N N . GLU A 1 95 ? -20.168 -1.848 16.414 1.00 58.59 95 GLU A N 1
ATOM 730 C CA . GLU A 1 95 ? -21.144 -1.718 17.509 1.00 58.59 95 GLU A CA 1
ATOM 731 C C . GLU A 1 95 ? -20.900 -2.768 18.615 1.00 58.59 95 GLU A C 1
ATOM 733 O O . GLU A 1 95 ? -21.401 -2.634 19.731 1.00 58.59 95 GLU A O 1
ATOM 738 N N . GLN A 1 96 ? -20.107 -3.813 18.340 1.00 51.50 96 GLN A N 1
ATOM 739 C CA . GLN A 1 96 ? -19.768 -4.863 19.292 1.00 51.50 96 GLN A CA 1
ATOM 740 C C . GLN A 1 96 ? -18.494 -4.562 20.089 1.00 51.50 96 GLN A C 1
ATOM 742 O O . GLN A 1 96 ? -17.405 -4.290 19.581 1.00 51.50 96 GLN A O 1
ATOM 747 N N . THR A 1 97 ? -18.692 -4.680 21.391 1.00 45.94 97 THR A N 1
ATOM 748 C CA . THR A 1 97 ? -17.775 -4.594 22.517 1.00 45.94 97 THR A CA 1
ATOM 749 C C . THR A 1 97 ? -16.513 -5.451 22.368 1.00 45.94 97 THR A C 1
ATOM 751 O O . THR A 1 97 ? -16.445 -6.562 22.881 1.00 45.94 97 THR A O 1
ATOM 754 N N . SER A 1 98 ? -15.470 -4.903 21.757 1.00 50.41 98 SER A N 1
ATOM 755 C CA . SER A 1 98 ? -14.103 -5.017 22.275 1.00 50.41 98 SER A CA 1
ATOM 756 C C . SER A 1 98 ? -13.239 -3.968 21.586 1.00 50.41 98 SER A C 1
ATOM 758 O O . SER A 1 98 ? -12.818 -4.148 20.445 1.00 50.41 98 SER A O 1
ATOM 760 N N . PHE A 1 99 ? -12.958 -2.866 22.280 1.00 48.03 99 PHE A N 1
ATOM 761 C CA . PHE A 1 99 ? -11.781 -2.061 21.968 1.00 48.03 99 PHE A CA 1
ATOM 762 C C . PHE A 1 99 ? -10.571 -3.004 22.009 1.00 48.03 99 PHE A C 1
ATOM 764 O O . PHE A 1 99 ? -10.211 -3.459 23.094 1.00 48.03 99 PHE A O 1
ATOM 771 N N . GLY A 1 100 ? -9.969 -3.349 20.868 1.00 51.94 100 GLY A N 1
ATOM 772 C CA . GLY A 1 100 ? -8.662 -4.009 20.914 1.00 51.94 100 GLY A CA 1
ATOM 773 C C . GLY A 1 100 ? -8.198 -4.820 19.710 1.00 51.94 100 GLY A C 1
ATOM 774 O O . GLY A 1 100 ? -6.995 -5.027 19.604 1.00 51.94 100 GLY A O 1
ATOM 775 N N . ALA A 1 101 ? -9.069 -5.277 18.808 1.00 62.84 101 ALA A N 1
ATOM 776 C CA . ALA A 1 101 ? -8.622 -6.101 17.681 1.00 62.84 101 ALA A CA 1
ATOM 777 C C . ALA A 1 101 ? -8.556 -5.281 16.386 1.00 62.84 101 ALA A C 1
ATOM 779 O O . ALA A 1 101 ? -9.587 -4.968 15.793 1.00 62.84 101 ALA A O 1
ATOM 780 N N . LEU A 1 102 ? -7.342 -4.939 15.943 1.00 81.56 102 LEU A N 1
ATOM 781 C CA . LEU A 1 102 ? -7.124 -4.475 14.573 1.00 81.56 102 LEU A CA 1
ATOM 782 C C . LEU A 1 102 ? -7.369 -5.646 13.616 1.00 81.56 102 LEU A C 1
ATOM 784 O O . LEU A 1 102 ? -6.909 -6.764 13.853 1.00 81.56 102 LEU A O 1
ATOM 788 N N . SER A 1 103 ? -8.092 -5.400 12.524 1.00 88.44 103 SER A N 1
ATOM 789 C CA . SER A 1 103 ? -8.223 -6.383 11.454 1.00 88.44 103 SER A CA 1
ATOM 790 C C . SER A 1 103 ? -6.988 -6.310 10.566 1.00 88.44 103 SER A C 1
ATOM 792 O O . SER A 1 103 ? -6.833 -5.366 9.791 1.00 88.44 103 SER A O 1
ATOM 794 N N . THR A 1 104 ? -6.143 -7.335 10.622 1.00 92.62 104 THR A N 1
ATOM 795 C CA . THR A 1 104 ? -4.946 -7.410 9.780 1.00 92.62 104 THR A CA 1
ATOM 796 C C . THR A 1 104 ? -5.237 -8.101 8.447 1.00 92.62 104 THR A C 1
ATOM 798 O O . THR A 1 104 ? -5.821 -9.185 8.401 1.00 92.62 104 THR A O 1
ATOM 801 N N . LYS A 1 105 ? -4.799 -7.494 7.341 1.00 93.94 105 LYS A N 1
ATOM 802 C CA . LYS A 1 105 ? -4.773 -8.095 5.999 1.00 93.94 105 LYS A CA 1
ATOM 803 C C . LYS A 1 105 ? -3.413 -7.877 5.350 1.00 93.94 105 LYS A C 1
ATOM 805 O O . LYS A 1 105 ? -2.651 -6.995 5.732 1.00 93.94 105 LYS A O 1
ATOM 810 N N . THR A 1 106 ? -3.124 -8.666 4.325 1.00 94.38 106 THR A N 1
ATOM 811 C CA . THR A 1 106 ? -1.924 -8.497 3.506 1.00 94.38 106 THR A CA 1
ATOM 812 C C . THR A 1 106 ? -2.330 -8.212 2.074 1.00 94.38 106 THR A C 1
ATOM 814 O O . THR A 1 106 ? -3.079 -8.974 1.464 1.00 94.38 106 THR A O 1
ATOM 817 N N . MET A 1 107 ? -1.800 -7.127 1.528 1.00 94.25 107 MET A N 1
ATOM 818 C CA . MET A 1 107 ? -1.915 -6.785 0.124 1.00 94.25 107 MET A CA 1
ATOM 819 C C . MET A 1 107 ? -0.583 -7.076 -0.558 1.00 94.25 107 MET A C 1
ATOM 821 O O . MET A 1 107 ? 0.463 -6.601 -0.127 1.00 94.25 107 MET A O 1
ATOM 825 N N . ARG A 1 108 ? -0.624 -7.864 -1.632 1.00 94.12 108 ARG A N 1
ATOM 826 C CA . ARG A 1 108 ? 0.531 -8.096 -2.507 1.00 94.12 108 ARG A CA 1
ATOM 827 C C . ARG A 1 108 ? 0.282 -7.489 -3.874 1.00 94.12 108 ARG A C 1
ATOM 829 O O . ARG A 1 108 ? -0.796 -7.703 -4.439 1.00 94.12 108 ARG A O 1
ATOM 836 N N . ILE A 1 109 ? 1.254 -6.749 -4.387 1.00 91.94 109 ILE A N 1
ATOM 837 C CA . ILE A 1 109 ? 1.236 -6.170 -5.729 1.00 91.94 109 ILE A CA 1
ATOM 838 C C . ILE A 1 109 ? 1.969 -7.133 -6.659 1.00 91.94 109 ILE A C 1
ATOM 840 O O . ILE A 1 109 ? 3.066 -7.573 -6.346 1.00 91.94 109 ILE A O 1
ATOM 844 N N . PHE A 1 110 ? 1.343 -7.469 -7.781 1.00 93.94 110 PHE A N 1
ATOM 845 C CA . PHE A 1 110 ? 1.940 -8.258 -8.852 1.00 93.94 110 PHE A CA 1
ATOM 846 C C . PHE A 1 110 ? 2.007 -7.415 -10.119 1.00 93.94 110 PHE A C 1
ATOM 848 O O . PHE A 1 110 ? 1.027 -6.745 -10.473 1.00 93.94 110 PHE A O 1
ATOM 855 N N . VAL A 1 111 ? 3.143 -7.458 -10.806 1.00 93.25 111 VAL A N 1
ATOM 856 C CA . VAL A 1 111 ? 3.388 -6.685 -12.023 1.00 93.25 111 VAL A CA 1
ATOM 857 C C . VAL A 1 111 ? 3.107 -7.560 -13.226 1.00 93.25 111 VAL A C 1
ATOM 859 O O . VAL A 1 111 ? 3.834 -8.485 -13.572 1.00 93.25 111 VAL A O 1
ATOM 862 N N . CYS A 1 112 ? 1.997 -7.263 -13.880 1.00 90.44 112 CYS A N 1
ATOM 863 C CA . CYS A 1 112 ? 1.495 -8.086 -14.958 1.00 90.44 112 CYS A CA 1
ATOM 864 C C . CYS A 1 112 ? 2.155 -7.684 -16.276 1.00 90.44 112 CYS A C 1
ATOM 866 O O . CYS A 1 112 ? 2.046 -6.543 -16.736 1.00 90.44 112 CYS A O 1
ATOM 868 N N . ASN A 1 113 ? 2.832 -8.648 -16.900 1.00 76.62 113 ASN A N 1
ATOM 869 C CA . ASN A 1 113 ? 3.372 -8.489 -18.242 1.00 76.62 113 ASN A CA 1
ATOM 870 C C . ASN A 1 113 ? 2.205 -8.374 -19.221 1.00 76.62 113 ASN A C 1
ATOM 872 O O . ASN A 1 113 ? 1.396 -9.295 -19.340 1.00 76.62 113 ASN A O 1
ATOM 876 N N . SER A 1 114 ? 2.107 -7.242 -19.922 1.00 63.69 114 SER A N 1
ATOM 877 C CA . SER A 1 114 ? 1.112 -7.057 -20.975 1.00 63.69 114 SER A CA 1
ATOM 878 C C . SER A 1 114 ? 1.437 -7.987 -22.143 1.00 63.69 114 SER A C 1
ATOM 880 O O . SER A 1 114 ? 2.131 -7.599 -23.080 1.00 63.69 114 SER A O 1
ATOM 882 N N . SER A 1 115 ? 0.960 -9.224 -22.086 1.00 57.12 115 SER A N 1
ATOM 883 C CA . SER A 1 115 ? 0.816 -10.053 -23.275 1.00 57.12 115 SER A CA 1
ATOM 884 C C . SER A 1 115 ? -0.594 -9.818 -23.820 1.00 57.12 115 SER A C 1
ATOM 886 O O . SER A 1 115 ? -1.551 -10.445 -23.392 1.00 57.12 115 SER A O 1
ATOM 888 N N . GLU A 1 116 ? -0.668 -8.848 -24.739 1.00 48.66 116 GLU A N 1
ATOM 889 C CA . GLU A 1 116 ? -1.768 -8.564 -25.678 1.00 48.66 116 GLU A CA 1
ATOM 890 C C . GLU A 1 116 ? -3.133 -8.077 -25.124 1.00 48.66 116 GLU A C 1
ATOM 892 O O . GLU A 1 116 ? -3.441 -8.220 -23.941 1.00 48.66 116 GLU A O 1
ATOM 897 N N . PRO A 1 117 ? -3.934 -7.365 -25.952 1.00 44.53 117 PRO A N 1
ATOM 898 C CA . PRO A 1 117 ? -5.124 -6.656 -25.499 1.00 44.53 117 PRO A CA 1
ATOM 899 C C . PRO A 1 117 ? -6.240 -7.634 -25.131 1.00 44.53 117 PRO A C 1
ATOM 901 O O . PRO A 1 117 ? -6.426 -8.655 -25.790 1.00 44.53 117 PRO A O 1
ATOM 904 N N . ILE A 1 118 ? -7.050 -7.252 -24.140 1.00 51.38 118 ILE A N 1
ATOM 905 C CA . ILE A 1 118 ? -8.336 -7.875 -23.803 1.00 51.38 118 ILE A CA 1
ATOM 906 C C . ILE A 1 118 ? -9.274 -7.716 -25.010 1.00 51.38 118 ILE A C 1
ATOM 908 O O . ILE A 1 118 ? -10.058 -6.776 -25.124 1.00 51.38 118 ILE A O 1
ATOM 912 N N . GLY A 1 119 ? -9.132 -8.626 -25.965 1.00 44.72 119 GLY A N 1
ATOM 913 C CA . GLY A 1 119 ? -9.987 -8.785 -27.119 1.00 44.72 119 GLY A CA 1
ATOM 914 C C . GLY A 1 119 ? -10.922 -9.957 -26.881 1.00 44.72 119 GLY A C 1
ATOM 915 O O . GLY A 1 119 ? -10.516 -11.106 -26.999 1.00 44.72 119 GLY A O 1
ATOM 916 N N . ARG A 1 120 ? -12.197 -9.629 -26.648 1.00 35.59 120 ARG A N 1
ATOM 917 C CA . ARG A 1 120 ? -13.370 -10.506 -26.786 1.00 35.59 120 ARG A CA 1
ATOM 918 C C . ARG A 1 120 ? -13.630 -11.471 -25.623 1.00 35.59 120 ARG A C 1
ATOM 920 O O . ARG A 1 120 ? -13.035 -12.533 -25.494 1.00 35.59 120 ARG A O 1
ATOM 927 N N . ALA A 1 121 ? -14.659 -11.118 -24.854 1.00 50.41 121 ALA A N 1
ATOM 928 C CA . ALA A 1 121 ? -15.427 -12.043 -24.038 1.00 50.41 121 ALA A CA 1
ATOM 929 C C . ALA A 1 121 ? -15.746 -13.321 -24.834 1.00 50.41 121 ALA A C 1
ATOM 931 O O . ALA A 1 121 ? -16.494 -13.284 -25.814 1.00 50.41 121 ALA A O 1
ATOM 932 N N . GLN A 1 122 ? -15.194 -14.453 -24.404 1.00 39.31 122 GLN A N 1
ATOM 933 C CA . GLN A 1 122 ? -15.805 -15.744 -24.668 1.00 39.31 122 GLN A CA 1
ATOM 934 C C . GLN A 1 122 ? -16.597 -16.124 -23.426 1.00 39.31 122 GLN A C 1
ATOM 936 O O . GLN A 1 122 ? -16.050 -16.533 -22.403 1.00 39.31 122 GLN A O 1
ATOM 941 N N . SER A 1 123 ? -17.911 -15.926 -23.531 1.00 39.41 123 SER A N 1
ATOM 942 C CA . SER A 1 123 ? -18.914 -16.548 -22.682 1.00 39.41 123 SER A CA 1
ATOM 943 C C . SER A 1 123 ? -18.575 -18.026 -22.496 1.00 39.41 123 SER A C 1
ATOM 945 O O . SER A 1 123 ? -18.778 -18.834 -23.399 1.00 39.41 123 SER A O 1
ATOM 947 N N . SER A 1 124 ? -18.071 -18.391 -21.320 1.00 38.53 124 SER A N 1
ATOM 948 C CA . SER A 1 124 ? -18.093 -19.780 -20.873 1.00 38.53 124 SER A CA 1
ATOM 949 C C . SER A 1 124 ? -19.488 -20.044 -20.330 1.00 38.53 124 SER A C 1
ATOM 951 O O . SER A 1 124 ? -19.767 -19.919 -19.140 1.00 38.53 124 SER A O 1
ATOM 953 N N . THR A 1 125 ? -20.405 -20.312 -21.253 1.00 39.34 125 THR A N 1
ATOM 954 C CA . THR A 1 125 ? -21.760 -20.745 -20.942 1.00 39.34 125 THR A CA 1
ATOM 955 C C . THR A 1 125 ? -21.685 -22.092 -20.225 1.00 39.34 125 THR A C 1
ATOM 957 O O . THR A 1 125 ? -21.339 -23.101 -20.828 1.00 39.34 125 THR A O 1
ATOM 960 N N . SER A 1 126 ? -21.993 -22.069 -18.927 1.00 39.12 126 SER A N 1
ATOM 961 C CA . SER A 1 126 ? -22.751 -23.081 -18.180 1.00 39.12 126 SER A CA 1
ATOM 962 C C . SER A 1 126 ? -22.582 -24.542 -18.631 1.00 39.12 126 SER A C 1
ATOM 964 O O . SER A 1 126 ? -23.309 -25.026 -19.501 1.00 39.12 126 SER A O 1
ATOM 966 N N . LEU A 1 127 ? -21.737 -25.298 -17.924 1.00 40.12 127 LEU A N 1
ATOM 967 C CA . LEU A 1 127 ? -21.889 -26.752 -17.840 1.00 40.12 127 LEU A CA 1
ATOM 968 C C . LEU A 1 127 ? -23.125 -27.065 -16.984 1.00 40.12 127 LEU A C 1
ATOM 970 O O . LEU A 1 127 ? -23.053 -27.148 -15.759 1.00 40.12 127 LEU A O 1
ATOM 974 N N . SER A 1 128 ? -24.275 -27.224 -17.635 1.00 40.00 128 SER A N 1
ATOM 975 C CA . SER A 1 128 ? -25.466 -27.794 -17.005 1.00 40.00 128 SER A CA 1
ATOM 976 C C . SER A 1 128 ? -25.304 -29.317 -16.853 1.00 40.00 128 SER A C 1
ATOM 978 O O . SER A 1 128 ? -24.853 -29.979 -17.793 1.00 40.00 128 SER A O 1
ATOM 980 N N . PRO A 1 129 ? -25.688 -29.913 -15.710 1.00 41.97 129 PRO A N 1
ATOM 981 C CA . PRO A 1 129 ? -25.653 -31.358 -15.525 1.00 41.97 129 PRO A CA 1
ATOM 982 C C . PRO A 1 129 ? -26.764 -32.037 -16.339 1.00 41.97 129 PRO A C 1
ATOM 984 O O . PRO A 1 129 ? -27.934 -31.659 -16.280 1.00 41.97 129 PRO A O 1
ATOM 987 N N . LYS A 1 130 ? -26.383 -33.070 -17.094 1.00 39.03 130 LYS A N 1
ATOM 988 C CA . LYS A 1 130 ? -27.264 -33.927 -17.900 1.00 39.03 130 LYS A CA 1
ATOM 989 C C . LYS A 1 130 ? -28.338 -34.573 -17.006 1.00 39.03 130 LYS A C 1
ATOM 991 O O . LYS A 1 130 ? -28.027 -35.460 -16.215 1.00 39.03 130 LYS A O 1
ATOM 996 N N . ARG A 1 131 ? -29.605 -34.167 -17.155 1.00 37.59 131 ARG A N 1
ATOM 997 C CA . ARG A 1 131 ? -30.776 -34.913 -16.663 1.00 37.59 131 ARG A CA 1
ATOM 998 C C . ARG A 1 131 ? -31.572 -35.500 -17.833 1.00 37.59 131 ARG A C 1
ATOM 1000 O O . ARG A 1 131 ? -32.015 -34.770 -18.707 1.00 37.59 131 ARG A O 1
ATOM 1007 N N . LEU A 1 132 ? -31.680 -36.830 -17.796 1.00 44.56 132 LEU A N 1
ATOM 1008 C CA . LEU A 1 132 ? -32.841 -37.693 -18.057 1.00 44.56 132 LEU A CA 1
ATOM 1009 C C . LEU A 1 132 ? -33.925 -37.217 -19.061 1.00 44.56 132 LEU A C 1
ATOM 1011 O O . LEU A 1 132 ? -34.719 -36.340 -18.746 1.00 44.56 132 LEU A O 1
ATOM 1015 N N . GLY A 1 133 ? -34.037 -37.922 -20.190 1.00 35.50 133 GLY A N 1
ATOM 1016 C CA . GLY A 1 133 ? -35.248 -38.063 -21.022 1.00 35.50 133 GLY A CA 1
ATOM 1017 C C . GLY A 1 133 ? -35.105 -39.394 -21.773 1.00 35.50 133 GLY A C 1
ATOM 1018 O O . GLY A 1 133 ? -34.067 -39.618 -22.388 1.00 35.50 133 GLY A O 1
ATOM 1019 N N . SER A 1 134 ? -35.926 -40.430 -21.568 1.00 41.72 134 SER A N 1
ATOM 1020 C CA . SER A 1 134 ? -37.366 -40.528 -21.860 1.00 41.72 134 SER A CA 1
ATOM 1021 C C . SER A 1 134 ? -37.712 -39.848 -23.178 1.00 41.72 134 SER A C 1
ATOM 1023 O O . SER A 1 134 ? -37.754 -38.627 -23.229 1.00 41.72 134 SER A O 1
ATOM 1025 N N . ASP A 1 135 ? -37.842 -40.639 -24.247 1.00 38.75 135 ASP A N 1
ATOM 1026 C CA . ASP A 1 135 ? -39.125 -40.840 -24.940 1.00 38.75 135 ASP A CA 1
ATOM 1027 C C . ASP A 1 135 ? -38.929 -41.772 -26.150 1.00 38.75 135 ASP A C 1
ATOM 1029 O O . ASP A 1 135 ? -38.457 -41.392 -27.220 1.00 38.75 135 ASP A O 1
ATOM 1033 N N . TYR A 1 136 ? -39.287 -43.040 -25.940 1.00 43.75 136 TYR A N 1
ATOM 1034 C CA . TYR A 1 136 ? -39.648 -43.987 -26.995 1.00 43.75 136 TYR A CA 1
ATOM 1035 C C . TYR A 1 136 ? -41.083 -43.684 -27.460 1.00 43.75 136 TYR A C 1
ATOM 1037 O O . TYR A 1 136 ? -41.941 -43.471 -26.600 1.00 43.75 136 TYR A O 1
ATOM 1045 N N . PRO A 1 137 ? -41.415 -43.777 -28.759 1.00 53.78 137 PRO A N 1
ATOM 1046 C CA . PRO A 1 137 ? -42.794 -43.976 -29.184 1.00 53.78 137 PRO A CA 1
ATOM 1047 C C . PRO A 1 137 ? -43.152 -45.484 -29.215 1.00 53.78 137 PRO A C 1
ATOM 1049 O O . PRO A 1 137 ? -42.274 -46.314 -29.473 1.00 53.78 137 PRO A O 1
ATOM 1052 N N . PRO A 1 138 ? -44.418 -45.869 -28.946 1.00 47.16 138 PRO A N 1
ATOM 1053 C CA . PRO A 1 138 ? -44.817 -47.267 -28.773 1.00 47.16 138 PRO A CA 1
ATOM 1054 C C . PRO A 1 138 ? -45.441 -47.925 -30.023 1.00 47.16 138 PRO A C 1
ATOM 1056 O O . PRO A 1 138 ? -46.103 -47.256 -30.812 1.00 47.16 138 PRO A O 1
ATOM 1059 N N . SER A 1 139 ? -45.336 -49.267 -30.049 1.00 34.59 139 SER A N 1
ATOM 1060 C CA . SER A 1 139 ? -46.236 -50.274 -30.671 1.00 34.59 139 SER A CA 1
ATOM 1061 C C . SER A 1 139 ? -46.317 -50.347 -32.210 1.00 34.59 139 SER A C 1
ATOM 1063 O O . SER A 1 139 ? -46.325 -49.329 -32.879 1.00 34.59 139 SER A O 1
ATOM 1065 N N . SER A 1 140 ? -46.500 -51.484 -32.899 1.00 35.56 140 SER A N 1
ATOM 1066 C CA . SER A 1 140 ? -46.553 -52.934 -32.618 1.00 35.56 140 SER A CA 1
ATOM 1067 C C . SER A 1 140 ? -46.704 -53.675 -33.969 1.00 35.56 140 SER A C 1
ATOM 1069 O O . SER A 1 140 ? -47.221 -53.084 -34.914 1.00 35.56 140 SER A O 1
ATOM 1071 N N . SER A 1 141 ? -46.390 -54.984 -33.990 1.00 36.84 141 SER A N 1
ATOM 1072 C CA . SER A 1 141 ? -46.777 -56.017 -34.992 1.00 36.84 141 SER A CA 1
ATOM 1073 C C . SER A 1 141 ? -46.062 -55.985 -36.362 1.00 36.84 141 SER A C 1
ATOM 1075 O O . SER A 1 141 ? -45.852 -54.926 -36.924 1.00 36.84 141 SER A O 1
ATOM 1077 N N . SER A 1 142 ? -45.674 -57.087 -37.022 1.00 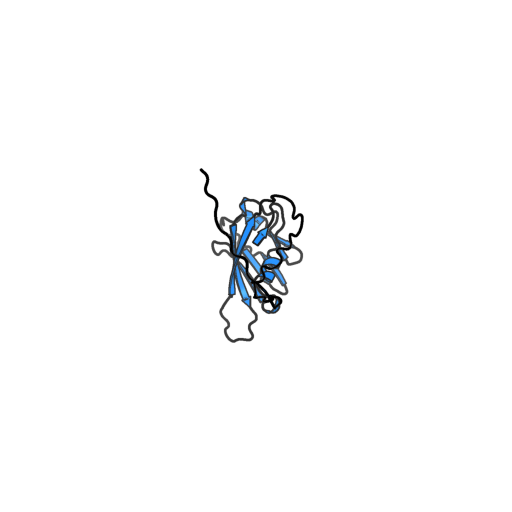33.62 142 SER A N 1
ATOM 1078 C CA . SER A 1 142 ? -45.856 -58.533 -36.806 1.00 33.62 142 SER A CA 1
ATOM 1079 C C . SER A 1 142 ? -45.068 -59.347 -37.870 1.00 33.62 142 SER A C 1
ATOM 1081 O O . SER A 1 142 ? -44.745 -58.823 -38.929 1.00 33.62 142 SER A O 1
ATOM 1083 N N . THR A 1 143 ? -44.863 -60.641 -37.573 1.00 35.97 143 THR A N 1
ATOM 1084 C CA . THR A 1 143 ? -44.583 -61.821 -38.440 1.00 35.97 143 THR A CA 1
ATOM 1085 C C . THR A 1 143 ? -43.197 -62.076 -39.073 1.00 35.97 143 THR A C 1
ATOM 1087 O O . THR A 1 143 ? -42.803 -61.454 -40.049 1.00 35.97 143 THR A O 1
ATOM 1090 N N . THR A 1 144 ? -42.548 -63.115 -38.525 1.00 39.75 144 THR A N 1
ATOM 1091 C CA . THR A 1 144 ? -41.987 -64.335 -39.160 1.00 39.75 144 THR A CA 1
ATOM 1092 C C . THR A 1 144 ? -41.277 -64.268 -40.522 1.00 39.75 144 THR A C 1
ATOM 1094 O O . THR A 1 144 ? -41.894 -64.039 -41.555 1.00 39.75 144 THR A O 1
ATOM 1097 N N . GLY A 1 145 ? -40.009 -64.704 -40.535 1.00 37.31 145 GLY A N 1
ATOM 1098 C CA . GLY A 1 145 ? -39.291 -65.119 -41.744 1.00 37.31 145 GLY A CA 1
ATOM 1099 C C . GLY A 1 145 ? -37.939 -65.776 -41.437 1.00 37.31 145 GLY A C 1
ATOM 1100 O O . GLY A 1 145 ? -36.930 -65.095 -41.307 1.00 37.31 145 GLY A O 1
ATOM 1101 N N . GLN A 1 146 ? -37.918 -67.108 -41.319 1.00 39.12 146 GLN A N 1
ATOM 1102 C CA . GLN A 1 146 ? -36.704 -67.931 -41.418 1.00 39.12 146 GLN A CA 1
ATOM 1103 C C . GLN A 1 146 ? -36.109 -67.849 -42.838 1.00 39.12 146 GLN A C 1
ATOM 1105 O O . GLN A 1 146 ? -36.868 -68.008 -43.792 1.00 39.12 146 GLN A O 1
ATOM 1110 N N . LYS A 1 147 ? -34.773 -67.770 -42.977 1.00 40.69 147 LYS A N 1
ATOM 1111 C CA . LYS A 1 147 ? -33.974 -68.671 -43.848 1.00 40.69 147 LYS A CA 1
ATOM 1112 C C . LYS A 1 147 ? -32.452 -68.421 -43.781 1.00 40.69 147 LYS A C 1
ATOM 1114 O O . LYS A 1 147 ? -31.965 -67.372 -44.169 1.00 40.69 147 LYS A O 1
ATOM 1119 N N . THR A 1 148 ? -31.755 -69.447 -43.289 1.00 38.31 148 THR A N 1
ATOM 1120 C CA . THR A 1 148 ? -30.536 -70.117 -43.806 1.00 38.31 148 THR A CA 1
ATOM 1121 C C . THR A 1 148 ? -29.483 -69.375 -44.651 1.00 38.31 148 THR A C 1
ATOM 1123 O O . THR A 1 148 ? -29.775 -68.964 -45.766 1.00 38.31 148 THR A O 1
ATOM 1126 N N . SER A 1 149 ? -28.236 -69.492 -44.160 1.00 41.56 149 SER A N 1
ATOM 1127 C CA . SER A 1 149 ? -27.012 -70.029 -44.808 1.00 41.56 149 SER A CA 1
ATOM 1128 C C . SER A 1 149 ? -26.493 -69.397 -46.105 1.00 41.56 149 SER A C 1
ATOM 1130 O O . SER A 1 149 ? -27.194 -69.378 -47.111 1.00 41.56 149 SER A O 1
ATOM 1132 N N . SER A 1 150 ? -25.203 -69.030 -46.105 1.00 42.84 150 SER A N 1
ATOM 1133 C CA . SER A 1 150 ? -24.198 -69.530 -47.065 1.00 42.84 150 SER A CA 1
ATOM 1134 C C . SER A 1 150 ? -22.777 -69.201 -46.583 1.00 42.84 150 SER A C 1
ATOM 1136 O O . SER A 1 150 ? -22.480 -68.050 -46.270 1.00 42.84 150 SER A O 1
ATOM 1138 N N . ASP A 1 151 ? -21.945 -70.241 -46.534 1.00 41.78 151 ASP A N 1
ATOM 1139 C CA . ASP A 1 151 ? -20.479 -70.245 -46.466 1.00 41.78 151 ASP A CA 1
ATOM 1140 C C . ASP A 1 151 ? -19.801 -69.509 -47.636 1.00 41.78 151 ASP A C 1
ATOM 1142 O O . ASP A 1 151 ? -20.412 -69.358 -48.693 1.00 41.78 151 ASP A O 1
ATOM 1146 N N . LEU A 1 152 ? -18.516 -69.167 -47.427 1.00 40.94 152 LEU A N 1
ATOM 1147 C CA . LEU A 1 152 ? -17.364 -69.003 -48.352 1.00 40.94 152 LEU A CA 1
ATOM 1148 C C . LEU A 1 152 ? -16.518 -67.815 -47.837 1.00 40.94 152 LEU A C 1
ATOM 1150 O O . LEU A 1 152 ? -17.053 -66.724 -47.673 1.00 40.94 152 LEU A O 1
ATOM 1154 N N . ALA A 1 153 ? -15.223 -67.915 -47.534 1.00 39.09 153 ALA A N 1
ATOM 1155 C CA . ALA A 1 153 ? -14.170 -68.845 -47.937 1.00 39.09 153 ALA A CA 1
ATOM 1156 C C . ALA A 1 153 ? -13.058 -68.909 -46.870 1.00 39.09 153 ALA A C 1
ATOM 1158 O O . ALA A 1 153 ? -13.014 -67.997 -46.012 1.00 39.09 153 ALA A O 1
#

Organism: Acropora cervicornis (NCBI:txid6130)

Sequence (153 aa):
ICTRAGANFNVSQAVEELFSKEDLVEVYLFDANGTQFAQIHSNKGASLSLRNEGHSPMTAYLNRLSIEQGSLIFHEINQGDDETTIILEALLNSEQTSFGALSTKTMRIFVCNSSEPIGRAQSSTSLSPKRLGSDYPPSSSSTTGQKTSSDLA

Secondary structure (DSSP, 8-state):
-EEETT--EEHHHHHHHHS-TTTEEEEEEEETTS-EEEEEETTTEEEE-----S--TTHHHHTTEEEETTEEEE-S--GGGTT-EEEEEEEE--SSS-TT--EEEEEE-EEE---S-------------------PPP---------------

Radius of gyration: 31.37 Å; chains: 1; bounding box: 65×85×71 Å

Foldseek 3Di:
DEDAAQDKDFPQVVVCVVDPLQWFAKKFKAFPVRHTFKMQGSPQAIDTDDPPDDDDVCCVQSVQWDADPRITIGGRDHPVLAQGKMKMFTDTDDPDDDDDGTDIDIDTYHHDDPPDDPPDDDPPPDPDDDDDDDDDDDDDDDDDDDDDDDDDD